Protein AF-A0A830D829-F1 (afdb_monomer_lite)

Radius of gyration: 12.86 Å; chains: 1; bounding box: 28×30×35 Å

Structure (mmCIF, N/CA/C/O backbone):
data_AF-A0A830D829-F1
#
_entry.id   AF-A0A830D829-F1
#
loop_
_atom_site.group_PDB
_atom_site.id
_atom_site.type_symbol
_atom_site.label_atom_id
_atom_site.label_alt_id
_atom_site.label_comp_id
_atom_site.label_asym_id
_atom_site.label_entity_id
_atom_site.label_seq_id
_atom_site.pdbx_PDB_ins_code
_atom_site.Cartn_x
_atom_site.Cartn_y
_atom_site.Cartn_z
_atom_site.occupancy
_atom_site.B_iso_or_equiv
_atom_site.auth_seq_id
_atom_site.auth_comp_id
_atom_site.auth_asym_id
_atom_site.auth_atom_id
_atom_site.pdbx_PDB_model_num
ATOM 1 N N . MET A 1 1 ? 4.697 -15.728 14.465 1.00 40.12 1 MET A N 1
ATOM 2 C CA . MET A 1 1 ? 5.514 -14.563 14.066 1.00 40.12 1 MET A CA 1
ATOM 3 C C . MET A 1 1 ? 4.757 -13.891 12.926 1.00 40.12 1 MET A C 1
ATOM 5 O O . MET A 1 1 ? 4.527 -14.560 11.931 1.00 40.12 1 MET A O 1
ATOM 9 N N . TYR A 1 2 ? 4.223 -12.680 13.117 1.00 40.38 2 TYR A N 1
ATOM 10 C CA . TYR A 1 2 ? 3.414 -11.987 12.100 1.00 40.38 2 TYR A CA 1
ATOM 11 C C . TYR A 1 2 ? 4.357 -11.342 11.078 1.00 40.38 2 TYR A C 1
ATOM 13 O O . TYR A 1 2 ? 4.883 -10.257 11.306 1.00 40.38 2 TYR A O 1
ATOM 21 N N . THR A 1 3 ? 4.642 -12.060 9.998 1.00 48.81 3 THR A N 1
ATOM 22 C CA . THR A 1 3 ? 5.411 -11.571 8.851 1.00 48.81 3 THR A CA 1
ATOM 23 C C . THR A 1 3 ? 4.503 -10.747 7.932 1.00 48.81 3 THR A C 1
ATOM 25 O O . THR A 1 3 ? 3.311 -11.038 7.809 1.00 48.81 3 THR A O 1
ATOM 28 N N . GLY A 1 4 ? 5.056 -9.723 7.265 1.00 50.00 4 GLY A N 1
ATOM 29 C CA . GLY A 1 4 ? 4.331 -8.852 6.320 1.00 50.00 4 GLY A CA 1
ATOM 30 C C . GLY A 1 4 ? 3.562 -9.602 5.219 1.00 50.00 4 GLY A C 1
ATOM 31 O O . GLY A 1 4 ? 2.626 -9.055 4.641 1.00 50.00 4 GLY A O 1
ATOM 32 N N . ALA A 1 5 ? 3.878 -10.885 5.018 1.00 51.81 5 ALA A N 1
ATOM 33 C CA . ALA A 1 5 ? 3.167 -11.845 4.181 1.00 51.81 5 ALA A CA 1
ATOM 34 C C . ALA A 1 5 ? 1.638 -11.874 4.380 1.00 51.81 5 ALA A C 1
ATOM 36 O O . ALA A 1 5 ? 0.920 -12.136 3.423 1.00 51.81 5 ALA A O 1
ATOM 37 N N . GLN A 1 6 ? 1.102 -11.549 5.565 1.00 53.00 6 GLN A N 1
ATOM 38 C CA . GLN A 1 6 ? -0.358 -11.533 5.768 1.00 53.00 6 GLN A CA 1
ATOM 39 C C . GLN A 1 6 ? -1.103 -10.414 5.021 1.00 53.00 6 GLN A C 1
ATOM 41 O O . GLN A 1 6 ? -2.321 -10.494 4.874 1.00 53.00 6 GLN A O 1
ATOM 46 N N . LYS A 1 7 ? -0.407 -9.375 4.540 1.00 54.75 7 LYS A N 1
ATOM 47 C CA . LYS A 1 7 ? -1.039 -8.302 3.752 1.00 54.75 7 LYS A CA 1
ATOM 48 C C . LYS A 1 7 ? -1.125 -8.606 2.257 1.00 54.75 7 LYS A C 1
ATOM 50 O O . LYS A 1 7 ? -1.781 -7.848 1.542 1.00 54.75 7 LYS A O 1
ATOM 55 N N . VAL A 1 8 ? -0.495 -9.686 1.792 1.00 55.53 8 VAL A N 1
ATOM 56 C CA . VAL A 1 8 ? -0.520 -10.118 0.391 1.00 55.53 8 VAL A CA 1
ATOM 57 C C . VAL A 1 8 ? -1.380 -11.369 0.295 1.00 55.53 8 VAL A C 1
ATOM 59 O O . VAL A 1 8 ? -0.960 -12.456 0.674 1.00 55.53 8 VAL A O 1
ATOM 62 N N . HIS A 1 9 ? -2.599 -11.212 -0.212 1.00 57.34 9 HIS A N 1
ATOM 63 C CA . HIS A 1 9 ? -3.512 -12.324 -0.453 1.00 57.34 9 HIS A CA 1
ATOM 64 C C . HIS A 1 9 ? -3.621 -12.531 -1.964 1.00 57.34 9 HIS A C 1
ATOM 66 O O . HIS A 1 9 ? -4.486 -11.963 -2.628 1.00 57.34 9 HIS A O 1
ATOM 72 N N . LYS A 1 10 ? -2.702 -13.321 -2.525 1.00 54.06 10 LYS A N 1
ATOM 73 C CA . LYS A 1 10 ? -2.800 -13.749 -3.924 1.00 54.06 10 LYS A CA 1
ATOM 74 C C . LYS A 1 10 ? -3.883 -14.812 -4.064 1.00 54.06 10 LYS A C 1
ATOM 76 O O . LYS A 1 10 ? -3.994 -15.714 -3.235 1.00 54.06 10 LYS A O 1
ATOM 81 N N . ASP A 1 11 ? -4.626 -14.762 -5.164 1.00 46.47 11 ASP A N 1
ATOM 82 C CA . ASP A 1 11 ? -5.296 -15.960 -5.657 1.00 46.47 11 ASP A CA 1
ATOM 83 C C . ASP A 1 11 ? -4.199 -16.954 -6.091 1.00 46.47 11 ASP A C 1
ATOM 85 O O . ASP A 1 11 ? -3.438 -16.650 -7.013 1.00 46.47 11 ASP A O 1
ATOM 89 N N . LYS A 1 12 ? -4.159 -18.137 -5.449 1.00 46.97 12 LYS A N 1
ATOM 90 C CA . LYS A 1 12 ? -3.345 -19.338 -5.779 1.00 46.97 12 LYS A CA 1
ATOM 91 C C . LYS A 1 12 ? -1.967 -19.534 -5.111 1.00 46.97 12 LYS A C 1
ATOM 93 O O . LYS A 1 12 ? -1.091 -20.083 -5.772 1.00 46.97 12 LYS A O 1
ATOM 98 N N . ASP A 1 13 ? -1.754 -19.147 -3.849 1.00 52.38 13 ASP A N 1
ATOM 99 C CA . ASP A 1 13 ? -0.546 -19.553 -3.080 1.00 52.38 13 ASP A CA 1
ATOM 100 C C . ASP A 1 13 ? 0.804 -19.275 -3.789 1.00 52.38 13 ASP A C 1
ATOM 102 O O . ASP A 1 13 ? 1.805 -19.950 -3.559 1.00 52.38 13 ASP A O 1
ATOM 106 N N . ALA A 1 14 ? 0.840 -18.297 -4.699 1.00 52.38 14 ALA A N 1
ATOM 107 C CA . ALA A 1 14 ? 2.039 -17.989 -5.465 1.00 52.38 14 ALA A CA 1
ATOM 108 C C . ALA A 1 14 ? 3.018 -17.207 -4.588 1.00 52.38 14 ALA A C 1
ATOM 110 O O . ALA A 1 14 ? 2.626 -16.225 -3.952 1.00 52.38 14 ALA A O 1
ATOM 111 N N . GLU A 1 15 ? 4.288 -17.612 -4.590 1.00 57.50 15 GLU A N 1
ATOM 112 C CA . GLU A 1 15 ? 5.330 -16.953 -3.802 1.00 57.50 15 GLU A CA 1
ATOM 113 C C . GLU A 1 15 ? 5.326 -15.437 -4.083 1.00 57.50 15 GLU A C 1
ATOM 115 O O . GLU A 1 15 ? 5.215 -15.009 -5.245 1.00 57.50 15 GLU A O 1
ATOM 120 N N . PRO A 1 16 ? 5.313 -14.593 -3.037 1.00 60.88 16 PRO A N 1
ATOM 121 C CA . PRO A 1 16 ? 5.392 -13.157 -3.214 1.00 60.88 16 PRO A CA 1
ATOM 122 C C . PRO A 1 16 ? 6.732 -12.817 -3.861 1.00 60.88 16 PRO A C 1
ATOM 124 O O . PRO A 1 16 ? 7.787 -13.327 -3.503 1.00 60.88 16 PRO A O 1
ATOM 127 N N . THR A 1 17 ? 6.673 -11.956 -4.863 1.00 70.75 17 THR A N 1
ATOM 128 C CA . THR A 1 17 ? 7.867 -11.434 -5.523 1.00 70.75 17 THR A CA 1
ATOM 129 C C . THR A 1 17 ? 8.599 -10.532 -4.526 1.00 70.75 17 THR A C 1
ATOM 131 O O . THR A 1 17 ? 7.936 -9.866 -3.731 1.00 70.75 17 THR A O 1
ATOM 134 N N . GLU A 1 18 ? 9.927 -10.403 -4.599 1.00 74.00 18 GLU A N 1
ATOM 135 C CA . GLU A 1 18 ? 10.704 -9.514 -3.704 1.00 74.00 18 GLU A CA 1
ATOM 136 C C . GLU A 1 18 ? 10.117 -8.089 -3.628 1.00 74.00 18 GLU A C 1
ATOM 138 O O . GLU A 1 18 ? 10.137 -7.416 -2.597 1.00 74.00 18 GLU A O 1
ATOM 143 N N . PHE A 1 19 ? 9.538 -7.613 -4.733 1.00 76.12 19 PHE A N 1
ATOM 144 C CA . PHE A 1 19 ? 8.851 -6.329 -4.779 1.00 76.12 19 PHE A CA 1
ATOM 145 C C . PHE A 1 19 ? 7.547 -6.304 -3.961 1.00 76.12 19 PHE A C 1
ATOM 147 O O . PHE A 1 19 ? 7.269 -5.329 -3.267 1.00 76.12 19 PHE A O 1
ATOM 154 N N . GLU A 1 20 ? 6.751 -7.370 -4.009 1.00 76.69 20 GLU A N 1
ATOM 155 C CA . GLU A 1 20 ? 5.517 -7.489 -3.229 1.00 76.69 20 GLU A CA 1
ATOM 156 C C . GLU A 1 20 ? 5.815 -7.609 -1.738 1.00 76.69 20 GLU A C 1
ATOM 158 O O . GLU A 1 20 ? 5.118 -6.989 -0.939 1.00 76.69 20 GLU A O 1
ATOM 163 N N . GLU A 1 21 ? 6.879 -8.321 -1.362 1.00 78.75 21 GLU A N 1
ATOM 164 C CA . GLU A 1 21 ? 7.356 -8.368 0.023 1.00 78.75 21 GLU A CA 1
ATOM 165 C C . GLU A 1 21 ? 7.776 -6.982 0.516 1.00 78.75 21 GLU A C 1
ATOM 167 O O . GLU A 1 21 ? 7.366 -6.556 1.597 1.00 78.75 21 GLU A O 1
ATOM 172 N N . ASN A 1 22 ? 8.511 -6.226 -0.305 1.00 79.50 22 ASN A N 1
ATOM 173 C CA . ASN A 1 22 ? 8.889 -4.849 0.010 1.00 79.50 22 ASN A CA 1
ATOM 174 C C . ASN A 1 22 ? 7.667 -3.933 0.182 1.00 79.50 22 ASN A C 1
ATOM 176 O O . ASN A 1 22 ? 7.623 -3.120 1.109 1.00 79.50 22 ASN A O 1
ATOM 180 N N . VAL A 1 23 ? 6.649 -4.063 -0.675 1.00 78.75 23 VAL A N 1
ATOM 181 C CA . VAL A 1 23 ? 5.393 -3.304 -0.547 1.00 78.75 23 VAL A CA 1
ATOM 182 C C . VAL A 1 23 ? 4.620 -3.731 0.703 1.00 78.75 23 VAL A C 1
ATOM 184 O O . VAL A 1 23 ? 4.110 -2.876 1.428 1.00 78.75 23 VAL A O 1
ATOM 187 N N . ALA A 1 24 ? 4.568 -5.026 1.004 1.00 78.25 24 ALA A N 1
ATOM 188 C CA . ALA A 1 24 ? 3.901 -5.556 2.187 1.00 78.25 24 ALA A CA 1
ATOM 189 C C . ALA A 1 24 ? 4.564 -5.072 3.483 1.00 78.25 24 ALA A C 1
ATOM 191 O O . ALA A 1 24 ? 3.881 -4.603 4.396 1.00 78.25 24 ALA A O 1
ATOM 192 N N . GLN A 1 25 ? 5.897 -5.098 3.531 1.00 79.31 25 GLN A N 1
ATOM 193 C CA . GLN A 1 25 ? 6.679 -4.550 4.634 1.00 79.31 25 GLN A CA 1
ATOM 194 C C . GLN A 1 25 ? 6.453 -3.041 4.764 1.00 79.31 25 GLN A C 1
ATOM 196 O O . GLN A 1 25 ? 6.218 -2.536 5.861 1.00 79.31 25 GLN A O 1
ATOM 201 N N . ALA A 1 26 ? 6.421 -2.312 3.642 1.00 79.25 26 ALA A N 1
ATOM 202 C CA . ALA A 1 26 ? 6.122 -0.888 3.655 1.00 79.25 26 ALA A CA 1
ATOM 203 C C . ALA A 1 26 ? 4.735 -0.595 4.247 1.00 79.25 26 ALA A C 1
ATOM 205 O O . ALA A 1 26 ? 4.621 0.290 5.093 1.00 79.25 26 ALA A O 1
ATOM 206 N N . LEU A 1 27 ? 3.709 -1.361 3.867 1.00 78.31 27 LEU A N 1
ATOM 207 C CA . LEU A 1 27 ? 2.351 -1.253 4.410 1.00 78.31 27 LEU A CA 1
ATOM 208 C C . LEU A 1 27 ? 2.258 -1.643 5.892 1.00 78.31 27 LEU A C 1
ATOM 210 O O . LEU A 1 27 ? 1.404 -1.117 6.609 1.00 78.31 27 LEU A O 1
ATOM 214 N N . PHE A 1 28 ? 3.090 -2.571 6.358 1.00 77.88 28 PHE A N 1
ATOM 215 C CA . PHE A 1 28 ? 3.154 -2.961 7.766 1.00 77.88 28 PHE A CA 1
ATOM 216 C C . PHE A 1 28 ? 3.804 -1.872 8.627 1.00 77.88 28 PHE A C 1
ATOM 218 O O . PHE A 1 28 ? 3.266 -1.476 9.660 1.00 77.88 28 PHE A O 1
ATOM 225 N N . ASP A 1 29 ? 4.916 -1.305 8.171 1.00 79.94 29 ASP A N 1
ATOM 226 C CA . ASP A 1 29 ? 5.566 -0.198 8.871 1.00 79.94 29 ASP A CA 1
ATOM 227 C C . ASP A 1 29 ? 4.652 1.034 8.946 1.00 79.94 29 ASP A C 1
ATOM 229 O O . ASP A 1 29 ? 4.629 1.729 9.961 1.00 79.94 29 ASP A O 1
ATOM 233 N N . LEU A 1 30 ? 3.871 1.300 7.891 1.00 76.94 30 LEU A N 1
ATOM 234 C CA . LEU A 1 30 ? 2.894 2.394 7.870 1.00 76.94 30 LEU A CA 1
ATOM 235 C C . LEU A 1 30 ? 1.758 2.188 8.868 1.00 76.94 30 LEU A C 1
ATOM 237 O O . LEU A 1 30 ? 1.330 3.148 9.508 1.00 76.94 30 LEU A O 1
ATOM 241 N N . GLU A 1 31 ? 1.310 0.947 9.043 1.00 75.31 31 GLU A N 1
ATOM 242 C CA . GLU A 1 31 ? 0.341 0.596 10.081 1.00 75.31 31 GLU A CA 1
ATOM 243 C C . GLU A 1 31 ? 0.895 0.856 11.490 1.00 75.31 31 GLU A C 1
ATOM 245 O O . GLU A 1 31 ? 0.164 1.311 12.369 1.00 75.31 31 GLU A O 1
ATOM 250 N N . ASN A 1 32 ? 2.189 0.610 11.711 1.00 75.75 32 ASN A N 1
ATOM 251 C CA . ASN A 1 32 ? 2.822 0.828 13.013 1.00 75.75 32 ASN A CA 1
ATOM 252 C C . ASN A 1 32 ? 3.198 2.288 13.275 1.00 75.75 32 ASN A C 1
ATOM 254 O O . ASN A 1 32 ? 3.195 2.719 14.426 1.00 75.75 32 ASN A O 1
ATOM 258 N N . THR A 1 33 ? 3.499 3.048 12.225 1.00 72.44 33 THR A N 1
ATOM 259 C CA . THR A 1 33 ? 3.958 4.437 12.344 1.00 72.44 33 THR A CA 1
ATOM 260 C C . THR A 1 33 ? 2.791 5.414 12.479 1.00 72.44 33 THR A C 1
ATOM 262 O O . THR A 1 33 ? 2.934 6.447 13.128 1.00 72.44 33 THR A O 1
ATOM 265 N N . ASN A 1 34 ? 1.628 5.117 11.885 1.00 67.94 34 ASN A N 1
ATOM 266 C CA . ASN A 1 34 ? 0.532 6.077 11.785 1.00 67.94 34 ASN A CA 1
ATOM 267 C C . ASN A 1 34 ? -0.755 5.562 12.449 1.00 67.94 34 ASN A C 1
ATOM 269 O O . ASN A 1 34 ? -1.537 4.822 11.851 1.00 67.94 34 ASN A O 1
ATOM 273 N N . THR A 1 35 ? -0.988 5.978 13.696 1.00 66.81 35 THR A N 1
ATOM 274 C CA . THR A 1 35 ? -2.113 5.519 14.531 1.00 66.81 35 THR A CA 1
ATOM 275 C C . THR A 1 35 ? -3.487 5.873 13.962 1.00 66.81 35 THR A C 1
ATOM 277 O O . THR A 1 35 ? -4.429 5.115 14.175 1.00 66.81 35 THR A O 1
ATOM 280 N N . GLU A 1 36 ? -3.609 6.957 13.189 1.00 68.94 36 GLU A N 1
ATOM 281 C CA . GLU A 1 36 ? -4.873 7.345 12.542 1.00 68.94 36 GLU A CA 1
ATOM 282 C C . GLU A 1 36 ? -5.257 6.437 11.371 1.00 68.94 36 GLU A C 1
ATOM 284 O O . GLU A 1 36 ? -6.436 6.236 11.101 1.00 68.94 36 GLU A O 1
ATOM 289 N N . ILE A 1 37 ? -4.265 5.915 10.645 1.00 71.69 37 ILE A N 1
ATOM 290 C CA . ILE A 1 37 ? -4.484 5.081 9.454 1.00 71.69 37 ILE A CA 1
ATOM 291 C C . ILE A 1 37 ? -4.426 3.597 9.832 1.00 71.69 37 ILE A C 1
ATOM 293 O O . ILE A 1 37 ? -4.911 2.753 9.089 1.00 71.69 37 ILE A O 1
ATOM 297 N N . LYS A 1 38 ? -3.881 3.269 11.009 1.00 72.19 38 LYS A N 1
ATOM 298 C CA . LYS A 1 38 ? -3.746 1.909 11.534 1.00 72.19 38 LYS A CA 1
ATOM 299 C C . LYS A 1 38 ? -5.056 1.125 11.516 1.00 72.19 38 LYS A C 1
ATOM 301 O O . LYS A 1 38 ? -5.069 -0.006 11.043 1.00 72.19 38 LYS A O 1
ATOM 306 N N . SER A 1 39 ? -6.149 1.715 12.003 1.00 74.88 39 SER A N 1
ATOM 307 C CA . SER A 1 39 ? -7.458 1.047 12.028 1.00 74.88 39 SER A CA 1
ATOM 308 C C . SER A 1 39 ? -7.970 0.739 10.626 1.00 74.88 39 SER A C 1
ATOM 310 O O . SER A 1 39 ? -8.488 -0.345 10.395 1.00 74.88 39 SER A O 1
ATOM 312 N N . ASP A 1 40 ? -7.778 1.672 9.690 1.00 75.00 40 ASP A N 1
ATOM 313 C CA . ASP A 1 40 ? -8.207 1.501 8.306 1.00 75.00 40 ASP A CA 1
ATOM 314 C C . ASP A 1 40 ? -7.281 0.527 7.555 1.00 75.00 40 ASP A C 1
ATOM 316 O O . ASP A 1 40 ? -7.757 -0.216 6.714 1.00 75.00 40 ASP A O 1
ATOM 320 N N . LEU A 1 41 ? -5.975 0.493 7.852 1.00 74.62 41 LEU A N 1
ATOM 321 C CA . LEU A 1 41 ? -4.977 -0.371 7.199 1.00 74.62 41 LEU A CA 1
ATOM 322 C C . LEU A 1 41 ? -4.983 -1.819 7.688 1.00 74.62 41 LEU A C 1
ATOM 324 O O . LEU A 1 41 ? -4.523 -2.689 6.951 1.00 74.62 41 LEU A O 1
ATOM 328 N N . LYS A 1 42 ? -5.452 -2.072 8.912 1.00 73.69 42 LYS A N 1
ATOM 329 C CA . LYS A 1 42 ? -5.486 -3.413 9.507 1.00 73.69 42 LYS A CA 1
ATOM 330 C C . LYS A 1 42 ? -6.424 -4.358 8.750 1.00 73.69 42 LYS A C 1
ATOM 332 O O . LYS A 1 42 ? -6.109 -5.533 8.596 1.00 73.69 42 LYS A O 1
ATOM 337 N N . ASP A 1 43 ? -7.534 -3.829 8.241 1.00 74.25 43 ASP A N 1
ATOM 338 C CA . ASP A 1 43 ? -8.532 -4.596 7.486 1.00 74.25 43 ASP A CA 1
ATOM 339 C C . ASP A 1 43 ? -8.254 -4.613 5.970 1.00 74.25 43 ASP A C 1
ATOM 341 O O . ASP A 1 43 ? -9.010 -5.202 5.192 1.00 74.25 43 ASP A O 1
ATOM 345 N N . LEU A 1 44 ? -7.175 -3.957 5.525 1.00 76.88 44 LEU A N 1
ATOM 346 C CA . LEU A 1 44 ? -6.820 -3.846 4.115 1.00 76.88 44 LEU A CA 1
ATOM 347 C C . LEU A 1 44 ? -5.705 -4.812 3.734 1.00 76.88 44 LEU A C 1
ATOM 349 O O . LEU A 1 44 ? -4.644 -4.855 4.352 1.00 76.88 44 LEU A O 1
ATOM 353 N N . TYR A 1 45 ? -5.932 -5.520 2.633 1.00 77.62 45 TYR A N 1
ATOM 354 C CA . TYR A 1 45 ? -4.946 -6.372 1.984 1.00 77.62 45 TYR A CA 1
ATOM 355 C C . TYR A 1 45 ? -4.889 -6.074 0.488 1.00 77.62 45 TYR A C 1
ATOM 357 O O . TYR A 1 45 ? -5.819 -5.502 -0.096 1.00 77.62 45 TYR A O 1
ATOM 365 N N . ILE A 1 46 ? -3.768 -6.449 -0.117 1.00 79.94 46 ILE A N 1
ATOM 366 C CA . ILE A 1 46 ? -3.497 -6.284 -1.541 1.00 79.94 46 ILE A CA 1
ATOM 367 C C . ILE A 1 46 ? -3.419 -7.664 -2.197 1.00 79.94 46 ILE A C 1
ATOM 369 O O . ILE A 1 46 ? -2.977 -8.631 -1.577 1.00 79.94 46 ILE A O 1
ATOM 373 N N . ASN A 1 47 ? -3.861 -7.754 -3.447 1.00 77.44 47 ASN A N 1
ATOM 374 C CA . ASN A 1 47 ? -3.793 -8.984 -4.232 1.00 77.44 47 ASN A CA 1
ATOM 375 C C . ASN A 1 47 ? -2.420 -9.142 -4.879 1.00 77.44 47 ASN A C 1
ATOM 377 O O . ASN A 1 47 ? -1.858 -10.230 -4.883 1.00 77.44 47 ASN A O 1
ATOM 381 N N . SER A 1 48 ? -1.886 -8.057 -5.435 1.00 75.56 48 SER A N 1
ATOM 382 C CA . SER A 1 48 ? -0.559 -8.035 -6.047 1.00 75.56 48 SER A CA 1
ATOM 383 C C . SER A 1 48 ? -0.027 -6.611 -6.140 1.00 75.56 48 SER A C 1
ATOM 385 O O . SER A 1 48 ? -0.789 -5.640 -6.093 1.00 75.56 48 SER A O 1
ATOM 387 N N . ALA A 1 49 ? 1.289 -6.487 -6.277 1.00 80.75 49 ALA A N 1
ATOM 388 C CA . ALA A 1 49 ? 1.949 -5.220 -6.554 1.00 80.75 49 ALA A CA 1
ATOM 389 C C . ALA A 1 49 ? 2.946 -5.390 -7.701 1.00 80.75 49 ALA A C 1
ATOM 391 O O . ALA A 1 49 ? 3.749 -6.318 -7.714 1.00 80.75 49 ALA A O 1
ATOM 392 N N . LEU A 1 50 ? 2.894 -4.479 -8.667 1.00 79.44 50 LEU A N 1
ATOM 393 C CA . LEU A 1 50 ? 3.711 -4.503 -9.874 1.00 79.44 50 LEU A CA 1
ATOM 394 C C . LEU A 1 50 ? 4.447 -3.180 -10.015 1.00 79.44 50 LEU A C 1
ATOM 396 O O . LEU A 1 50 ? 3.848 -2.114 -9.893 1.00 79.44 50 LEU A O 1
ATOM 400 N N . GLN A 1 51 ? 5.738 -3.244 -10.317 1.00 78.81 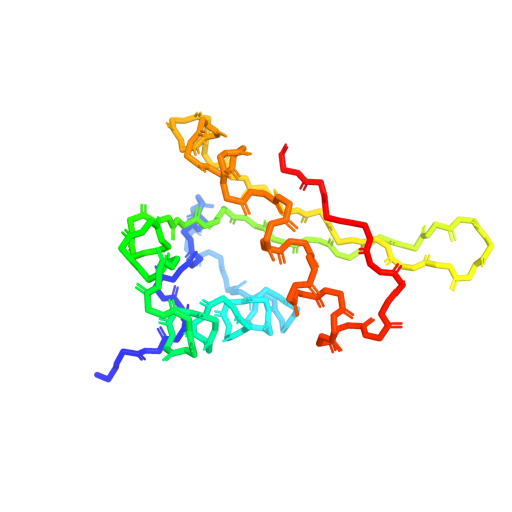51 GLN A N 1
ATOM 401 C CA . GLN A 1 51 ? 6.507 -2.072 -10.704 1.00 78.81 51 GLN A CA 1
ATOM 402 C C . GLN A 1 51 ? 6.533 -1.970 -12.229 1.00 78.81 51 GLN A C 1
ATOM 404 O O . GLN A 1 51 ? 6.876 -2.928 -12.915 1.00 78.81 51 GLN A O 1
ATOM 409 N N . ILE A 1 52 ? 6.169 -0.804 -12.754 1.00 81.56 52 ILE A N 1
ATOM 410 C CA . ILE A 1 52 ? 6.176 -0.503 -14.185 1.00 81.56 52 ILE A CA 1
ATOM 411 C C . ILE A 1 52 ? 7.054 0.718 -14.447 1.00 81.56 52 ILE A C 1
ATOM 413 O O . ILE A 1 52 ? 6.926 1.753 -13.790 1.00 81.56 52 ILE A O 1
ATOM 417 N N . ASP A 1 53 ? 7.943 0.616 -15.427 1.00 80.50 53 ASP A N 1
ATOM 418 C CA . ASP A 1 53 ? 8.722 1.761 -15.885 1.00 80.50 53 ASP A CA 1
ATOM 419 C C . ASP A 1 53 ? 7.869 2.611 -16.837 1.00 80.50 53 ASP A C 1
ATOM 421 O O . ASP A 1 53 ? 7.297 2.119 -17.809 1.00 80.50 53 ASP A O 1
ATOM 425 N N . ILE A 1 54 ? 7.764 3.906 -16.540 1.00 78.25 54 ILE A N 1
ATOM 426 C CA . ILE A 1 54 ? 7.051 4.894 -17.351 1.00 78.25 54 ILE A CA 1
ATOM 427 C C . ILE A 1 54 ? 8.074 5.754 -18.098 1.00 78.25 54 ILE A C 1
ATOM 429 O O . ILE A 1 54 ? 9.137 6.106 -17.574 1.00 78.25 54 ILE A O 1
ATOM 433 N N . SER A 1 55 ? 7.716 6.159 -19.317 1.00 72.19 55 SER A N 1
ATOM 434 C CA . SER A 1 55 ? 8.467 7.114 -20.133 1.00 72.19 55 SER A CA 1
ATOM 435 C C . SER A 1 55 ? 8.919 8.345 -19.330 1.00 72.19 55 SER A C 1
ATOM 437 O O . SER A 1 55 ? 8.132 8.990 -18.627 1.00 72.19 55 SER A O 1
ATOM 439 N N . GLY A 1 56 ? 10.208 8.678 -19.446 1.00 73.44 56 GLY A N 1
ATOM 440 C CA . GLY A 1 56 ? 10.840 9.782 -18.715 1.00 73.44 56 GLY A CA 1
ATOM 441 C C . GLY A 1 56 ? 11.539 9.386 -17.407 1.00 73.44 56 GLY A C 1
ATOM 442 O O . GLY A 1 56 ? 11.702 10.235 -16.536 1.00 73.44 56 GLY A O 1
ATOM 443 N N . GLY A 1 57 ? 11.935 8.116 -17.239 1.00 71.44 57 GLY A N 1
ATOM 444 C CA . GLY A 1 57 ? 12.764 7.667 -16.107 1.00 71.44 57 GLY A CA 1
ATOM 445 C C . GLY A 1 57 ? 12.033 7.619 -14.759 1.00 71.44 57 GLY A C 1
ATOM 446 O O . GLY A 1 57 ? 12.667 7.677 -13.700 1.00 71.44 57 GLY A O 1
ATOM 447 N N . ARG A 1 58 ? 10.697 7.544 -14.792 1.00 73.50 58 ARG A N 1
ATOM 448 C CA . ARG A 1 58 ? 9.834 7.414 -13.611 1.00 73.50 58 ARG A CA 1
ATOM 449 C C . ARG A 1 58 ? 9.359 5.972 -13.489 1.00 73.50 58 ARG A C 1
ATOM 451 O O . A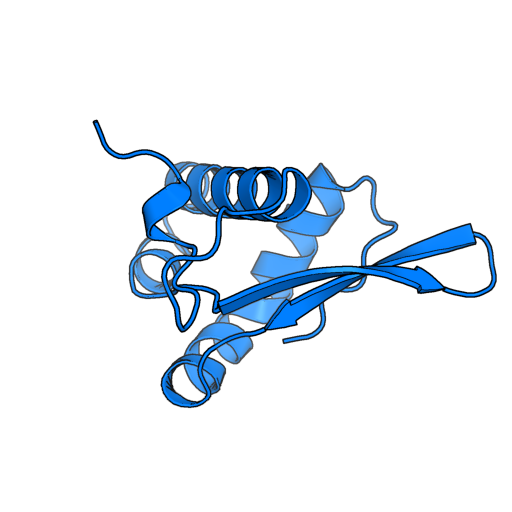RG A 1 58 ? 9.088 5.333 -14.497 1.00 73.50 58 ARG A O 1
ATOM 458 N N . LYS A 1 59 ? 9.231 5.478 -12.260 1.00 76.69 59 LYS A N 1
ATOM 45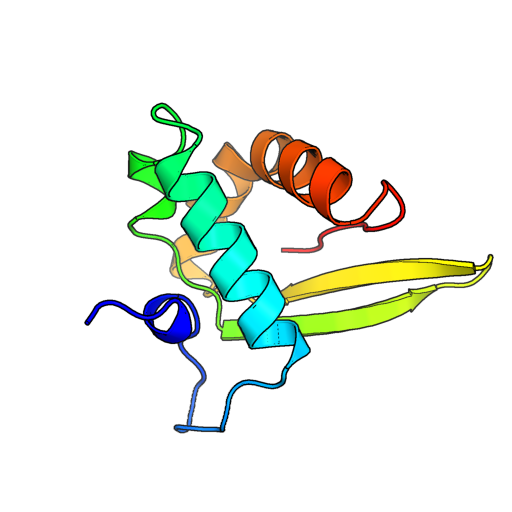9 C CA . LYS A 1 59 ? 8.761 4.117 -11.983 1.00 76.69 59 LYS A CA 1
ATOM 460 C C . LYS A 1 59 ? 7.418 4.203 -11.287 1.00 76.69 59 LYS A C 1
ATOM 462 O O . LYS A 1 59 ? 7.360 4.748 -10.197 1.00 76.69 59 LYS A O 1
ATOM 467 N N . ALA A 1 60 ? 6.350 3.687 -11.874 1.00 77.56 60 ALA A N 1
ATOM 468 C CA . ALA A 1 60 ? 5.076 3.579 -11.174 1.00 77.56 60 ALA A CA 1
ATOM 469 C C . ALA A 1 60 ? 4.932 2.224 -10.491 1.00 77.56 60 ALA A C 1
ATOM 471 O O . ALA A 1 60 ? 5.562 1.238 -10.870 1.00 77.56 60 ALA A O 1
ATOM 472 N N . VAL A 1 61 ? 4.094 2.206 -9.461 1.00 79.06 61 VAL A N 1
ATOM 473 C CA . VAL A 1 61 ? 3.781 1.004 -8.700 1.00 79.06 61 VAL A CA 1
ATOM 474 C C . VAL A 1 61 ? 2.279 0.811 -8.764 1.00 79.06 61 VAL A C 1
ATOM 476 O O . VAL A 1 61 ? 1.508 1.633 -8.285 1.00 79.06 61 VAL A O 1
ATOM 479 N N . VAL A 1 62 ? 1.845 -0.266 -9.393 1.00 81.00 62 VAL A N 1
ATOM 480 C CA . VAL A 1 62 ? 0.435 -0.629 -9.487 1.00 81.00 62 VAL A CA 1
ATOM 481 C C . VAL A 1 62 ? 0.139 -1.597 -8.357 1.00 81.00 62 VAL A C 1
ATOM 483 O O . VAL A 1 62 ? 0.794 -2.630 -8.250 1.00 81.00 62 VAL A O 1
ATOM 486 N N . ILE A 1 63 ? -0.827 -1.260 -7.505 1.00 81.25 63 ILE A N 1
ATOM 487 C CA . ILE A 1 63 ? -1.257 -2.107 -6.393 1.00 81.25 63 ILE A CA 1
ATOM 488 C C . ILE A 1 63 ? -2.665 -2.590 -6.706 1.00 81.25 63 ILE A C 1
ATOM 490 O O . ILE A 1 63 ? -3.623 -1.821 -6.700 1.00 81.25 63 ILE A O 1
ATOM 494 N N . HIS A 1 64 ? -2.802 -3.883 -6.957 1.00 80.19 64 HIS A N 1
ATOM 495 C CA . HIS A 1 64 ? -4.100 -4.494 -7.168 1.00 80.19 64 HIS A CA 1
ATOM 496 C C . HIS A 1 64 ? -4.765 -4.759 -5.825 1.00 80.19 64 HIS A C 1
ATOM 498 O O . HIS A 1 64 ? -4.220 -5.468 -4.980 1.00 80.19 64 HIS A O 1
ATOM 504 N N . VAL A 1 65 ? -5.971 -4.223 -5.643 1.00 80.88 65 VAL A N 1
ATOM 505 C CA . VAL A 1 65 ? -6.777 -4.447 -4.440 1.00 80.88 65 VAL A CA 1
ATOM 506 C C . VAL A 1 65 ? -8.084 -5.158 -4.780 1.00 80.88 65 VAL A C 1
ATOM 508 O O . VAL A 1 65 ? -8.637 -4.966 -5.869 1.00 80.88 65 VAL A O 1
ATOM 511 N N . PRO A 1 66 ? -8.648 -5.932 -3.842 1.00 81.94 66 PRO A N 1
ATOM 512 C CA . PRO A 1 66 ? -9.987 -6.477 -3.994 1.00 81.94 66 PRO A CA 1
ATOM 513 C C . PRO A 1 66 ? -11.019 -5.367 -4.189 1.00 81.94 66 PRO A C 1
ATOM 515 O O . PRO A 1 66 ? -11.049 -4.385 -3.442 1.00 81.94 66 PRO A O 1
ATOM 518 N N . TYR A 1 67 ? -11.959 -5.573 -5.114 1.00 80.25 67 TYR A N 1
ATOM 519 C CA . TYR A 1 67 ? -13.034 -4.612 -5.386 1.00 80.25 67 TYR A CA 1
ATOM 520 C C . TYR A 1 67 ? -13.820 -4.216 -4.122 1.00 80.25 67 TYR A C 1
ATOM 522 O O . TYR A 1 67 ? -14.159 -3.047 -3.937 1.00 80.25 67 TYR A O 1
ATOM 530 N N . ARG A 1 68 ? -14.032 -5.172 -3.206 1.00 82.06 68 ARG A N 1
ATOM 531 C CA . ARG A 1 68 ? -14.712 -4.960 -1.915 1.00 82.06 68 ARG A CA 1
ATOM 532 C C . ARG A 1 68 ? -14.036 -3.892 -1.046 1.00 82.06 68 ARG A C 1
ATOM 534 O O . ARG A 1 68 ? -14.723 -3.154 -0.348 1.00 82.06 68 ARG A O 1
ATOM 541 N N . LEU A 1 69 ? -12.710 -3.777 -1.122 1.00 80.81 69 LEU A N 1
ATOM 542 C CA . LEU A 1 69 ? -11.903 -2.873 -0.297 1.00 80.81 69 LEU A CA 1
ATOM 543 C C . LEU A 1 69 ? -11.586 -1.539 -0.987 1.00 80.81 69 LEU A C 1
ATOM 545 O O . LEU A 1 69 ? -11.052 -0.623 -0.361 1.00 80.81 69 LEU A O 1
ATOM 549 N N . ARG A 1 70 ? -11.965 -1.374 -2.261 1.00 81.44 70 ARG A N 1
ATOM 550 C CA . ARG A 1 70 ? -11.641 -0.188 -3.069 1.00 81.44 70 ARG A CA 1
ATOM 551 C C . ARG A 1 70 ? -12.132 1.124 -2.452 1.00 81.44 70 ARG A C 1
ATOM 553 O O . ARG A 1 70 ? -11.455 2.146 -2.546 1.00 81.44 70 ARG A O 1
ATOM 560 N N . LYS A 1 71 ? -13.303 1.115 -1.803 1.00 84.44 71 LYS A N 1
ATOM 561 C CA . LYS A 1 71 ? -13.869 2.307 -1.142 1.00 84.44 71 LYS A CA 1
ATOM 562 C C . LYS A 1 71 ? -13.027 2.745 0.061 1.00 84.44 71 LYS A C 1
ATOM 564 O O . LYS A 1 71 ? -12.787 3.940 0.225 1.00 84.44 71 LYS A O 1
ATOM 569 N N . ALA A 1 72 ? -12.562 1.789 0.863 1.00 82.88 72 ALA A N 1
ATOM 570 C CA . ALA A 1 72 ? -11.696 2.04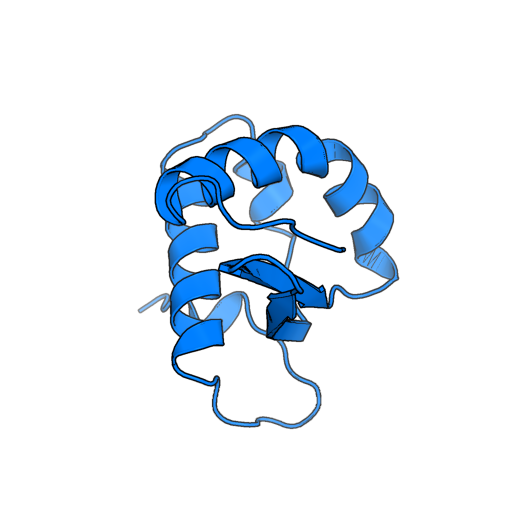8 2.007 1.00 82.88 72 ALA A CA 1
ATOM 571 C C . ALA A 1 72 ? -10.314 2.534 1.547 1.00 82.88 72 ALA A C 1
ATOM 573 O O . ALA A 1 72 ? -9.863 3.586 1.996 1.00 82.88 72 ALA A O 1
ATOM 574 N N . PHE A 1 73 ? -9.724 1.875 0.541 1.00 80.69 73 PHE A N 1
ATOM 575 C CA . PHE A 1 73 ? -8.480 2.336 -0.077 1.00 80.69 73 PHE A CA 1
ATOM 576 C C . PHE A 1 73 ? -8.591 3.757 -0.628 1.00 80.69 73 PHE A C 1
ATOM 578 O O . PHE A 1 73 ? -7.703 4.559 -0.373 1.00 80.69 73 PHE A O 1
ATOM 585 N N . ARG A 1 74 ? -9.690 4.122 -1.307 1.00 83.12 74 ARG A N 1
ATOM 586 C CA . ARG A 1 74 ? -9.909 5.496 -1.801 1.00 83.12 74 ARG A CA 1
ATOM 587 C C . ARG A 1 74 ? -9.925 6.547 -0.692 1.00 83.12 74 ARG A C 1
ATOM 589 O O . ARG A 1 74 ? -9.421 7.645 -0.907 1.00 83.12 74 ARG A O 1
ATOM 596 N N . LYS A 1 75 ? -10.493 6.227 0.475 1.00 84.69 75 LYS A N 1
ATOM 597 C CA . LYS A 1 75 ? -10.560 7.147 1.621 1.00 84.69 75 LYS A CA 1
ATOM 598 C C . LYS A 1 75 ? -9.165 7.456 2.173 1.00 84.69 75 LYS A C 1
ATOM 600 O O . LYS A 1 75 ? -8.870 8.611 2.467 1.00 84.69 75 LYS A O 1
ATOM 605 N N . ILE A 1 76 ? -8.304 6.442 2.268 1.00 81.06 76 ILE A N 1
ATOM 606 C CA . ILE A 1 76 ? -6.933 6.591 2.783 1.00 81.06 76 ILE A CA 1
ATOM 607 C C . ILE A 1 76 ? -5.898 6.914 1.697 1.00 81.06 76 ILE A C 1
ATOM 609 O O . ILE A 1 76 ? -4.772 7.287 2.021 1.00 81.06 76 ILE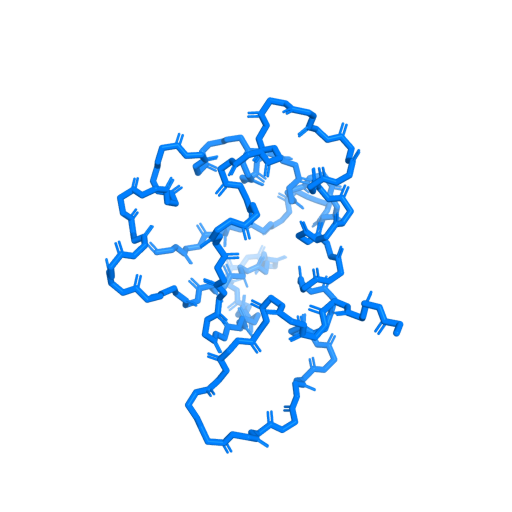 A O 1
ATOM 613 N N . HIS A 1 77 ? -6.274 6.810 0.419 1.00 79.44 77 HIS A N 1
ATOM 614 C CA . HIS A 1 77 ? -5.393 6.930 -0.744 1.00 79.44 77 HIS A CA 1
ATOM 615 C C . HIS A 1 77 ? -4.447 8.140 -0.707 1.00 79.44 77 HIS A C 1
ATOM 617 O O . HIS A 1 77 ? -3.243 7.925 -0.801 1.00 79.44 77 HIS A O 1
ATOM 623 N N . PRO A 1 78 ? -4.904 9.394 -0.502 1.00 82.75 78 PRO A N 1
ATOM 624 C CA . PRO A 1 78 ? -3.995 10.544 -0.530 1.00 82.75 78 PRO A CA 1
ATOM 625 C C . PRO A 1 78 ? -2.937 10.508 0.582 1.00 82.75 78 PRO A C 1
ATOM 627 O O . PRO A 1 78 ? -1.827 11.004 0.400 1.00 82.75 78 PRO A O 1
ATOM 630 N N . ARG A 1 79 ? -3.264 9.915 1.737 1.00 80.88 79 ARG A N 1
ATOM 631 C CA . ARG A 1 79 ? -2.315 9.747 2.846 1.00 80.88 79 ARG A CA 1
ATOM 632 C C . ARG A 1 79 ? -1.342 8.606 2.552 1.00 80.88 79 ARG A C 1
ATOM 634 O O . ARG A 1 79 ? -0.140 8.773 2.720 1.00 80.88 79 ARG A O 1
ATOM 641 N N . LEU A 1 80 ? -1.867 7.484 2.058 1.00 78.88 80 LEU A N 1
ATOM 642 C CA . LEU A 1 80 ? -1.085 6.311 1.678 1.00 78.88 80 LEU A CA 1
ATOM 643 C C . LEU A 1 80 ? -0.042 6.651 0.602 1.00 78.88 80 LEU A C 1
ATOM 645 O O . LEU A 1 80 ? 1.118 6.275 0.739 1.00 78.88 80 LEU A O 1
ATOM 649 N N . VAL A 1 81 ? -0.445 7.404 -0.427 1.00 80.25 81 VAL A N 1
ATOM 650 C CA . VAL A 1 81 ? 0.433 7.839 -1.522 1.00 80.25 81 VAL A CA 1
ATOM 651 C C . VAL A 1 81 ? 1.586 8.680 -0.991 1.00 80.25 81 VAL A C 1
ATOM 653 O O . VAL A 1 81 ? 2.730 8.347 -1.263 1.00 80.25 81 VAL A O 1
ATOM 656 N N . ARG A 1 82 ? 1.315 9.697 -0.162 1.00 79.69 82 ARG A N 1
ATOM 657 C CA . ARG A 1 82 ? 2.369 10.554 0.409 1.00 79.69 82 ARG A CA 1
ATOM 658 C C . ARG A 1 82 ? 3.409 9.774 1.204 1.00 79.69 82 ARG A C 1
ATOM 660 O O . ARG A 1 82 ? 4.598 10.064 1.115 1.00 79.69 82 ARG A O 1
ATOM 667 N N . GLU A 1 83 ? 2.972 8.819 2.017 1.00 78.81 83 GLU A N 1
ATOM 668 C CA . GLU A 1 83 ? 3.897 8.061 2.857 1.00 78.81 83 GLU A CA 1
ATOM 669 C C . GLU A 1 83 ? 4.703 7.028 2.059 1.00 78.81 83 GLU A C 1
ATOM 671 O O . GLU A 1 83 ? 5.902 6.858 2.287 1.00 78.81 83 GLU A O 1
ATOM 676 N N . LEU A 1 84 ? 4.079 6.377 1.076 1.00 76.00 84 LEU A N 1
ATOM 677 C CA . LEU A 1 84 ? 4.792 5.483 0.168 1.00 76.00 84 LEU A CA 1
ATOM 678 C C . LEU A 1 84 ? 5.744 6.263 -0.751 1.00 76.00 84 LEU A C 1
ATOM 680 O O . LEU A 1 84 ? 6.871 5.826 -0.956 1.00 76.00 84 LEU A O 1
ATOM 684 N N . GLU A 1 85 ? 5.374 7.449 -1.231 1.00 77.56 85 GLU A N 1
ATOM 685 C CA . GLU A 1 85 ? 6.267 8.320 -2.005 1.00 77.56 85 GLU A CA 1
ATOM 686 C C . GLU A 1 85 ? 7.529 8.694 -1.221 1.00 77.56 85 GLU A C 1
ATOM 688 O O . GLU A 1 85 ? 8.615 8.677 -1.798 1.00 77.56 85 GLU A O 1
ATOM 693 N N . LYS A 1 86 ? 7.433 8.957 0.091 1.00 77.56 86 LYS A N 1
ATOM 694 C CA . LYS A 1 86 ? 8.622 9.180 0.936 1.00 77.56 86 LYS A CA 1
ATOM 695 C C . LYS A 1 86 ? 9.554 7.967 0.934 1.00 77.56 86 LYS A C 1
ATOM 697 O O . LYS A 1 86 ? 10.762 8.134 0.782 1.00 77.56 86 LYS A O 1
ATOM 702 N N . LYS A 1 87 ? 9.004 6.753 1.069 1.00 73.44 87 LYS A N 1
ATOM 703 C CA . LYS A 1 87 ? 9.786 5.503 1.048 1.00 73.4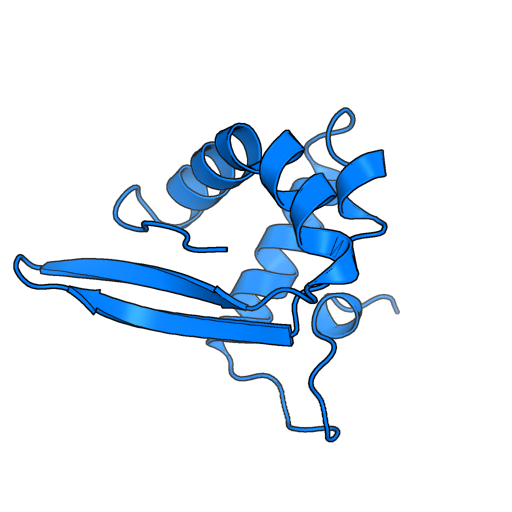4 87 LYS A CA 1
ATOM 704 C C . LYS A 1 87 ? 10.383 5.200 -0.327 1.00 73.44 87 LYS A C 1
ATOM 706 O O . LYS A 1 87 ? 11.501 4.705 -0.403 1.00 73.44 87 LYS A O 1
ATOM 711 N N . PHE A 1 88 ? 9.676 5.536 -1.403 1.00 70.19 88 PHE A N 1
ATOM 712 C CA . PHE A 1 88 ? 10.089 5.261 -2.781 1.00 70.19 88 PHE A CA 1
ATOM 713 C C . PHE A 1 88 ? 10.676 6.487 -3.515 1.00 70.19 88 PHE A C 1
ATOM 715 O O . PHE A 1 88 ? 10.641 6.571 -4.747 1.00 70.19 88 PHE A O 1
ATOM 722 N N . SER A 1 89 ? 11.234 7.446 -2.767 1.00 66.12 89 SER A N 1
ATOM 723 C CA . SER A 1 89 ? 11.952 8.626 -3.286 1.00 66.12 89 SER A CA 1
ATOM 724 C C . SER A 1 89 ? 11.162 9.485 -4.294 1.00 66.12 89 SER A C 1
ATOM 726 O O . SER A 1 89 ? 11.740 10.061 -5.215 1.00 66.12 89 SER A O 1
ATOM 728 N N . GLY A 1 90 ? 9.838 9.571 -4.142 1.00 59.56 90 GLY A N 1
ATOM 729 C CA . GLY A 1 90 ? 8.967 10.501 -4.873 1.00 59.56 90 GLY A CA 1
ATOM 730 C C . GLY A 1 90 ? 8.741 10.190 -6.355 1.00 59.56 90 GLY A C 1
ATOM 731 O O . GLY A 1 90 ? 8.165 11.009 -7.065 1.00 59.56 90 GLY A O 1
ATOM 732 N N . LYS A 1 91 ? 9.189 9.032 -6.858 1.00 56.06 91 LYS A N 1
ATOM 733 C CA . LYS A 1 91 ? 9.027 8.664 -8.281 1.00 56.06 91 LYS A CA 1
ATOM 734 C C . LYS A 1 91 ? 7.812 7.787 -8.565 1.00 56.06 91 LYS A C 1
ATOM 736 O O . LYS A 1 91 ? 7.585 7.461 -9.729 1.00 56.06 91 LYS A O 1
ATOM 741 N N . VAL A 1 92 ? 7.068 7.414 -7.527 1.00 60.16 92 VAL A N 1
ATOM 742 C CA . VAL A 1 92 ? 6.085 6.336 -7.564 1.00 60.16 92 VAL A CA 1
ATOM 743 C C . VAL A 1 92 ? 4.659 6.869 -7.582 1.00 60.16 92 VAL A C 1
ATOM 745 O O . VAL A 1 92 ? 4.171 7.387 -6.588 1.00 60.16 92 VAL A O 1
ATOM 748 N N . ASN A 1 93 ? 3.968 6.656 -8.703 1.00 55.00 93 ASN A N 1
ATOM 749 C CA . ASN A 1 93 ? 2.518 6.818 -8.788 1.00 55.00 93 ASN A CA 1
ATOM 750 C C . ASN A 1 93 ? 1.856 5.498 -8.387 1.00 55.00 93 ASN A C 1
ATOM 752 O O . ASN A 1 93 ? 2.097 4.485 -9.048 1.00 55.00 93 ASN A O 1
ATOM 756 N N . ILE A 1 94 ? 1.039 5.517 -7.332 1.00 63.69 94 ILE A N 1
ATOM 757 C CA . ILE A 1 94 ? 0.283 4.343 -6.878 1.00 63.69 94 ILE A CA 1
ATOM 758 C C . ILE A 1 94 ? -1.092 4.339 -7.533 1.00 63.69 94 ILE A C 1
ATOM 760 O O . ILE A 1 94 ? -1.907 5.221 -7.269 1.00 63.69 94 ILE A O 1
ATOM 764 N N . LEU A 1 95 ? -1.361 3.335 -8.365 1.00 60.66 95 LEU A N 1
ATOM 765 C CA . LEU A 1 95 ? -2.700 3.074 -8.898 1.00 60.66 95 LEU A CA 1
ATOM 766 C C . LEU A 1 95 ? -3.364 1.952 -8.098 1.00 60.66 95 LEU A C 1
ATOM 768 O O . LEU A 1 95 ? -2.763 0.891 -7.938 1.00 60.66 95 LEU A O 1
ATOM 772 N N . ILE A 1 96 ? -4.584 2.222 -7.614 1.00 61.84 96 ILE A N 1
ATOM 773 C CA . ILE A 1 96 ? -5.461 1.306 -6.864 1.00 61.84 96 ILE A CA 1
ATOM 774 C C . ILE A 1 96 ? -6.806 1.137 -7.582 1.00 61.84 96 ILE A C 1
ATOM 776 O O . ILE A 1 96 ? -7.434 2.166 -7.944 1.00 61.84 96 ILE A O 1
#

Foldseek 3Di:
DDQLVVQADADPPDDADPVQSVVSVLLVVCLVPDVVCVVLSVPHHFHHKDWDQDPPRAIEIETHGPPVSVVSCVVCVVVSCVSVCVVVVNRYDYHD

Secondary structure (DSSP, 8-state):
---GGGGB--TT-PPPPHHHHHHHHHHHHHHHH-HHHHHHHHT--BSEEEEEEETTTEEEEEEE--GGGHHHHHHHHHHHHHHHHHHTTT---EE-

Sequence (96 aa):
MYTGAQKVHKDKDAEPTEFEENVAQALFDLENTNTEIKSDLKDLYINSALQIDISGGRKAVVIHVPYRLRKAFRKIHPRLVRELEKKFSGKVNILI

InterPro domains:
  IPR000554 Small ribosomal subunit protein eS7 [PF01251] (7-95)
  IPR000554 Small ribosomal subunit protein eS7 [PTHR11278] (1-92)

pLDDT: mean 71.73, std 11.06, range [40.12, 84.69]

Organism: NCBI:txid374723